Protein AF-A0A2D8S4A0-F1 (afdb_monomer_lite)

pLDDT: mean 79.79, std 14.66, range [38.44, 95.5]

Secondary structure (DSSP, 8-state):
----S-HHHHHHHHHHHHHHHHHHHHHHHHHHHHHHHHHHHHHHHHHHHHHHHHHHHHHHHHHHHHHHHHS-SHHHHHHHHHHHHHHHHHHHHS-PPP----TTSSTT-

Radius of gyration: 20.01 Å; chains: 1; bounding box: 45×38×53 Å

Structure (mmCIF, N/CA/C/O backbone):
data_AF-A0A2D8S4A0-F1
#
_entry.id   AF-A0A2D8S4A0-F1
#
loop_
_atom_site.group_PDB
_atom_site.id
_atom_site.type_symbol
_atom_site.label_atom_id
_atom_site.label_alt_id
_atom_site.label_comp_id
_atom_site.label_asym_id
_atom_site.label_entity_id
_atom_site.label_seq_id
_atom_site.pdbx_PDB_ins_code
_atom_site.Cartn_x
_atom_site.Cartn_y
_atom_site.Cartn_z
_atom_site.occupancy
_atom_site.B_iso_or_equiv
_atom_site.auth_seq_id
_atom_site.auth_comp_id
_atom_site.auth_asym_id
_atom_site.auth_atom_id
_atom_site.pdbx_PDB_model_num
ATOM 1 N N . LEU A 1 1 ? 12.380 1.421 -21.786 1.00 38.44 1 LEU A N 1
ATOM 2 C CA . LEU A 1 1 ? 12.559 2.881 -21.968 1.00 38.44 1 LEU A CA 1
ATOM 3 C C . LEU A 1 1 ? 12.047 3.561 -20.692 1.00 38.44 1 LEU A C 1
ATOM 5 O O . LEU A 1 1 ? 10.904 3.966 -20.631 1.00 38.44 1 LEU A O 1
ATOM 9 N N . ALA A 1 2 ? 12.711 3.411 -19.547 1.00 44.47 2 ALA A N 1
ATOM 10 C CA . ALA A 1 2 ? 13.845 4.242 -19.134 1.00 44.47 2 ALA A CA 1
ATOM 11 C C . ALA A 1 2 ? 13.566 5.759 -19.223 1.00 44.47 2 ALA A C 1
ATOM 13 O O . ALA A 1 2 ? 14.393 6.499 -19.727 1.00 44.47 2 ALA A O 1
ATOM 14 N N . THR A 1 3 ? 12.422 6.250 -18.735 1.00 53.53 3 THR A N 1
ATOM 15 C CA . THR A 1 3 ? 12.234 7.694 -18.474 1.00 53.53 3 THR A CA 1
ATOM 16 C C . THR A 1 3 ? 12.851 8.079 -17.123 1.00 53.53 3 THR A C 1
ATOM 18 O O . THR A 1 3 ? 12.183 8.650 -16.264 1.00 53.53 3 THR A O 1
ATOM 21 N N . ALA A 1 4 ? 14.104 7.681 -16.895 1.00 51.44 4 ALA A N 1
ATOM 22 C CA . ALA A 1 4 ? 14.831 7.880 -15.641 1.00 51.44 4 ALA A CA 1
ATOM 23 C C . ALA A 1 4 ? 16.162 8.614 -15.881 1.00 51.44 4 ALA A C 1
ATOM 25 O O . ALA A 1 4 ? 17.176 8.280 -15.280 1.00 51.44 4 ALA A O 1
ATOM 26 N N . ASP A 1 5 ? 16.163 9.631 -16.747 1.00 58.28 5 ASP A N 1
ATOM 27 C CA . ASP A 1 5 ? 17.361 10.434 -17.047 1.00 58.28 5 ASP A CA 1
ATOM 28 C C . ASP A 1 5 ? 17.676 11.505 -15.981 1.00 58.28 5 ASP A C 1
ATOM 30 O O . ASP A 1 5 ? 18.570 12.332 -16.153 1.00 58.28 5 ASP A O 1
ATOM 34 N N . SER A 1 6 ? 16.974 11.529 -14.841 1.00 66.19 6 SER A N 1
ATOM 35 C CA . SER A 1 6 ? 17.321 12.434 -13.737 1.00 66.19 6 SER A CA 1
ATOM 36 C C . SER A 1 6 ? 16.624 12.090 -12.431 1.00 66.19 6 SER A C 1
ATOM 38 O O . SER A 1 6 ? 15.410 11.885 -12.407 1.00 66.19 6 SER A O 1
ATOM 40 N N . LEU A 1 7 ? 17.378 12.157 -11.327 1.00 67.06 7 LEU A N 1
ATOM 41 C CA . LEU A 1 7 ? 16.888 12.073 -9.942 1.00 67.06 7 LEU A CA 1
ATOM 42 C C . LEU A 1 7 ? 15.663 12.977 -9.707 1.00 67.06 7 LEU A C 1
ATOM 44 O O . LEU A 1 7 ? 14.734 12.598 -8.998 1.00 67.06 7 LEU A O 1
ATOM 48 N N . SER A 1 8 ? 15.623 14.129 -10.381 1.00 73.12 8 SER A N 1
AT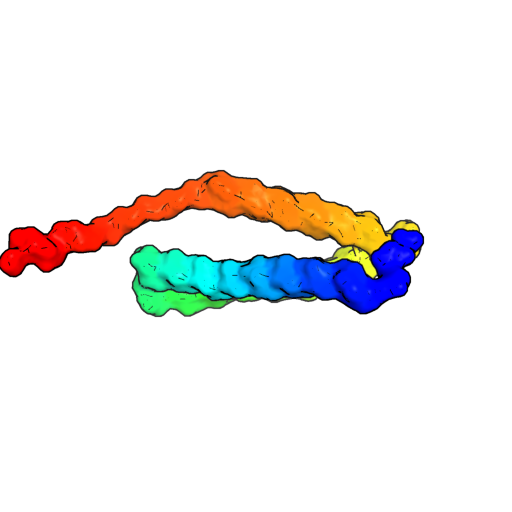OM 49 C CA . SER A 1 8 ? 14.522 15.095 -10.349 1.00 73.12 8 SER A CA 1
ATOM 50 C C . SER A 1 8 ? 13.173 14.533 -10.809 1.00 73.12 8 SER A C 1
ATOM 52 O O . SER A 1 8 ? 12.143 14.985 -10.323 1.00 73.12 8 SER A O 1
ATOM 54 N N . SER A 1 9 ? 13.153 13.542 -11.707 1.00 68.62 9 SER A N 1
ATOM 55 C CA . SER A 1 9 ? 11.912 12.906 -12.186 1.00 68.62 9 SER A CA 1
ATOM 56 C C . SER A 1 9 ? 11.311 11.922 -11.175 1.00 68.62 9 SER A C 1
ATOM 58 O O . SER A 1 9 ? 10.097 11.733 -11.140 1.00 68.62 9 SER A O 1
ATOM 60 N N . SER A 1 10 ? 12.141 11.356 -10.294 1.00 78.31 10 SER A N 1
ATOM 61 C CA . SER A 1 10 ? 11.711 10.425 -9.246 1.00 78.31 10 SER A CA 1
ATOM 62 C C . SER A 1 10 ? 11.169 11.142 -8.006 1.00 78.31 10 SER A C 1
ATOM 64 O O . SER A 1 10 ? 10.333 10.587 -7.291 1.00 78.31 10 SER A O 1
ATOM 66 N N . ILE A 1 11 ? 11.610 12.381 -7.751 1.00 85.69 11 ILE A N 1
ATOM 67 C CA . ILE A 1 11 ? 11.199 13.173 -6.579 1.00 85.69 11 ILE A CA 1
ATOM 68 C C . ILE A 1 11 ? 9.669 13.347 -6.502 1.00 85.69 11 ILE A C 1
ATOM 70 O O . ILE A 1 11 ? 9.114 13.048 -5.445 1.00 85.69 11 ILE A O 1
ATOM 74 N N . PRO A 1 12 ? 8.951 13.751 -7.570 1.00 85.81 12 PRO A N 1
ATOM 75 C CA . PRO A 1 12 ? 7.494 13.873 -7.529 1.00 85.81 12 PRO A CA 1
ATOM 76 C C . PRO A 1 12 ? 6.788 12.575 -7.129 1.00 85.81 12 PRO A C 1
ATOM 78 O O . PRO A 1 12 ? 5.872 12.602 -6.308 1.00 85.81 12 PRO A O 1
ATOM 81 N N . GLY A 1 13 ? 7.244 11.434 -7.658 1.00 83.25 13 GLY A N 1
ATOM 82 C CA . GLY A 1 13 ? 6.687 10.124 -7.321 1.00 83.25 13 GLY A CA 1
ATOM 83 C C . GLY A 1 13 ? 6.888 9.773 -5.847 1.00 83.25 13 GLY A C 1
ATOM 84 O O . GLY A 1 13 ? 5.952 9.331 -5.183 1.00 83.25 13 GLY A O 1
ATOM 85 N N . LEU A 1 14 ? 8.078 10.043 -5.305 1.00 86.25 14 LEU A N 1
ATOM 86 C CA . LEU A 1 14 ? 8.386 9.816 -3.890 1.00 86.25 14 LEU A CA 1
ATOM 87 C C . LEU A 1 14 ? 7.586 10.735 -2.961 1.00 86.25 14 LEU A C 1
ATOM 89 O O . LEU A 1 14 ? 7.116 10.288 -1.913 1.00 86.25 14 LEU A O 1
ATOM 93 N N . VAL A 1 15 ? 7.399 12.001 -3.338 1.00 89.38 15 VAL A N 1
ATOM 94 C CA . VAL A 1 15 ? 6.575 12.953 -2.579 1.00 89.38 15 VAL A CA 1
ATOM 95 C C . VAL A 1 15 ? 5.118 12.498 -2.567 1.00 89.38 15 VAL A C 1
ATOM 97 O O . VAL A 1 15 ? 4.524 12.383 -1.493 1.00 89.38 15 VAL A O 1
ATOM 100 N N . ALA A 1 16 ? 4.559 12.167 -3.733 1.00 87.06 16 ALA A N 1
ATOM 101 C CA . ALA A 1 16 ? 3.192 11.665 -3.846 1.00 87.06 16 ALA A CA 1
ATOM 102 C C . ALA A 1 16 ? 2.988 10.380 -3.026 1.00 87.06 16 ALA A C 1
ATOM 104 O O . ALA A 1 16 ? 2.001 10.256 -2.294 1.00 87.06 16 ALA A O 1
ATOM 105 N N . TYR A 1 17 ? 3.949 9.456 -3.081 1.00 83.75 17 TYR A N 1
ATOM 106 C CA . TYR A 1 17 ? 3.937 8.239 -2.274 1.00 83.75 17 TYR A CA 1
ATOM 107 C C . TYR A 1 17 ? 3.976 8.543 -0.770 1.00 83.75 17 TYR A C 1
ATOM 109 O O . TYR A 1 17 ? 3.180 7.995 -0.010 1.00 83.75 17 TYR A O 1
ATOM 117 N N . SER A 1 18 ? 4.843 9.461 -0.338 1.00 87.12 18 SER A N 1
ATOM 118 C CA . SER A 1 18 ? 5.004 9.815 1.079 1.00 87.12 18 SER A CA 1
ATOM 119 C C . SER A 1 18 ? 3.731 10.431 1.665 1.00 87.12 18 SER A C 1
ATOM 121 O O . SER A 1 18 ? 3.300 10.053 2.755 1.00 87.12 18 SER A O 1
ATOM 123 N N . ILE A 1 19 ? 3.086 11.333 0.919 1.00 89.00 19 ILE A N 1
ATOM 124 C CA . ILE A 1 19 ? 1.802 11.935 1.308 1.00 89.00 19 ILE A CA 1
ATOM 125 C C . ILE A 1 19 ? 0.719 10.855 1.408 1.00 89.00 19 ILE A C 1
ATOM 127 O O . ILE A 1 19 ? 0.000 10.778 2.408 1.00 89.00 19 ILE A O 1
ATOM 131 N N . SER A 1 20 ? 0.642 9.985 0.398 1.00 85.56 20 SER A N 1
ATOM 132 C CA . SER A 1 20 ? -0.318 8.876 0.367 1.00 85.56 20 SER A CA 1
ATOM 133 C C . SER A 1 20 ? -0.138 7.950 1.572 1.00 85.56 20 SER A C 1
ATOM 135 O O . SER A 1 20 ? -1.111 7.568 2.226 1.00 85.56 20 SER A O 1
ATOM 137 N N . GLN A 1 21 ? 1.110 7.645 1.930 1.00 85.56 21 GLN A N 1
ATOM 138 C CA . GLN A 1 21 ? 1.421 6.782 3.063 1.00 85.56 21 GLN A CA 1
ATOM 139 C C . GLN A 1 21 ? 1.018 7.407 4.407 1.00 85.56 21 GLN A C 1
ATOM 141 O O . GLN A 1 21 ? 0.541 6.689 5.289 1.00 85.56 21 GLN A O 1
ATOM 146 N N . GLY A 1 22 ? 1.140 8.730 4.558 1.00 85.00 22 GLY A N 1
ATOM 147 C CA . GLY A 1 22 ? 0.641 9.447 5.735 1.00 85.00 22 GLY A CA 1
ATOM 148 C C . GLY A 1 22 ? -0.866 9.251 5.937 1.00 85.00 22 GLY A C 1
ATOM 149 O O . GLY A 1 22 ? -1.308 8.897 7.033 1.00 85.00 22 GLY A O 1
ATOM 150 N N . GLY A 1 23 ? -1.653 9.376 4.863 1.00 82.81 23 GLY A N 1
ATOM 151 C CA . GLY A 1 23 ? -3.101 9.141 4.900 1.00 82.81 23 GLY A CA 1
ATOM 152 C C . GLY A 1 23 ? -3.468 7.702 5.277 1.00 82.81 23 GLY A C 1
ATOM 153 O O . GLY A 1 23 ? -4.307 7.483 6.154 1.00 82.81 23 GLY A O 1
ATOM 154 N N . ILE A 1 24 ? -2.792 6.716 4.677 1.00 82.88 24 ILE A N 1
ATOM 155 C CA . ILE A 1 24 ? -3.015 5.278 4.932 1.00 82.88 24 ILE A CA 1
ATOM 156 C C . ILE A 1 24 ? -2.744 4.900 6.399 1.00 82.88 24 ILE A C 1
ATOM 158 O O . ILE A 1 24 ? -3.375 3.972 6.924 1.00 82.88 24 ILE A O 1
ATOM 162 N N . SER A 1 25 ? -1.821 5.601 7.059 1.00 80.94 25 SER A N 1
ATOM 163 C CA . SER A 1 25 ? -1.446 5.341 8.451 1.00 80.94 25 SER A CA 1
ATOM 164 C C . SER A 1 25 ? -2.395 5.994 9.457 1.00 80.94 25 SER A C 1
ATOM 166 O O . SER A 1 25 ? -2.685 5.390 10.485 1.00 80.94 25 SER A O 1
ATOM 168 N N . VAL A 1 26 ? -2.904 7.199 9.178 1.00 83.44 26 VAL A N 1
ATOM 169 C CA . VAL A 1 26 ? -3.684 7.979 10.160 1.00 83.44 26 VAL A CA 1
ATOM 170 C C . VAL A 1 26 ? -5.188 7.725 10.047 1.00 83.44 26 VAL A C 1
ATOM 172 O O . VAL A 1 26 ? -5.846 7.471 11.058 1.00 83.44 26 VAL A O 1
ATOM 175 N N . ILE A 1 27 ? -5.741 7.742 8.830 1.00 80.81 27 ILE A N 1
ATOM 176 C CA . ILE A 1 27 ? -7.197 7.712 8.607 1.00 80.81 27 ILE A CA 1
ATOM 177 C C . ILE A 1 27 ? -7.843 6.441 9.186 1.00 80.81 27 ILE A C 1
ATOM 179 O O . ILE A 1 27 ? -8.792 6.562 9.964 1.00 80.81 27 ILE A O 1
ATOM 183 N N . PRO A 1 28 ? -7.334 5.219 8.915 1.00 77.06 28 PRO A N 1
ATOM 184 C CA . PRO A 1 28 ? -7.954 4.007 9.445 1.00 77.06 28 PRO A CA 1
ATOM 185 C C . PRO A 1 28 ? -7.850 3.916 10.968 1.00 77.06 28 PRO A C 1
ATOM 187 O O . PRO A 1 28 ? -8.731 3.356 11.613 1.00 77.06 28 PRO A O 1
ATOM 190 N N . GLN A 1 29 ? -6.776 4.454 11.553 1.00 75.88 29 GLN A N 1
ATOM 191 C CA . GLN A 1 29 ? -6.575 4.426 13.000 1.00 75.88 29 GLN A CA 1
ATOM 192 C C . GLN A 1 29 ? -7.559 5.366 13.709 1.00 75.88 29 GLN A C 1
ATOM 194 O O . GLN A 1 29 ? -8.145 4.959 14.709 1.00 75.88 29 GLN A O 1
ATOM 199 N N . SER A 1 30 ? -7.808 6.562 13.159 1.00 78.75 30 SER A N 1
ATOM 200 C CA . SER A 1 30 ? -8.830 7.480 13.687 1.00 78.75 30 SER A CA 1
ATOM 201 C C . SER A 1 30 ? -10.223 6.861 13.603 1.00 78.75 30 SER A C 1
ATOM 203 O O . SER A 1 30 ? -10.907 6.768 14.614 1.00 78.75 30 SER A O 1
ATOM 205 N N . ILE A 1 31 ? -10.596 6.328 12.432 1.00 76.25 31 ILE A N 1
ATOM 206 C CA . ILE A 1 31 ? -11.895 5.676 12.216 1.00 76.25 31 ILE A CA 1
ATOM 207 C C . ILE A 1 31 ? -12.101 4.558 13.248 1.00 76.25 31 ILE A C 1
ATOM 209 O O . ILE A 1 31 ? -13.064 4.580 14.008 1.00 76.25 31 ILE A O 1
ATOM 213 N N . ILE A 1 32 ? -11.185 3.593 13.350 1.00 72.62 32 ILE A N 1
ATOM 214 C CA . ILE A 1 32 ? -11.379 2.454 14.263 1.00 72.62 32 ILE A CA 1
ATOM 215 C C . ILE A 1 32 ? -11.474 2.917 15.729 1.00 72.62 32 ILE A C 1
ATOM 217 O O . ILE A 1 32 ? -12.281 2.370 16.487 1.00 72.62 32 ILE A O 1
ATOM 221 N N . ALA A 1 33 ? -10.682 3.919 16.125 1.00 71.19 33 ALA A N 1
ATOM 222 C CA . ALA A 1 33 ? -10.713 4.477 17.474 1.00 71.19 33 ALA A CA 1
ATOM 223 C C . ALA A 1 33 ? -12.045 5.179 17.789 1.00 71.19 33 ALA A C 1
ATOM 225 O O . ALA A 1 33 ? -12.595 4.950 18.871 1.00 71.19 33 ALA A O 1
ATOM 226 N N . ASP A 1 34 ? -12.576 5.959 16.844 1.00 71.31 34 ASP A N 1
ATOM 227 C CA . ASP A 1 34 ? -13.840 6.688 16.982 1.00 71.31 34 ASP A CA 1
ATOM 228 C C . ASP A 1 34 ? -15.057 5.741 16.994 1.00 71.31 34 ASP A C 1
ATOM 230 O O . ASP A 1 34 ? -16.006 5.963 17.747 1.00 71.31 34 ASP A O 1
ATOM 234 N N . TYR A 1 35 ? -15.026 4.649 16.214 1.00 69.50 35 TYR A N 1
ATOM 235 C CA . TYR A 1 35 ? -16.168 3.729 16.071 1.00 69.50 35 TYR A CA 1
ATOM 236 C C . TYR A 1 35 ? -16.258 2.646 17.140 1.00 69.50 35 TYR A C 1
ATOM 238 O O . TYR A 1 35 ? -17.352 2.336 17.614 1.00 69.50 35 TYR A O 1
ATOM 246 N N . PHE A 1 36 ? -15.133 2.031 17.499 1.00 68.31 36 PHE A N 1
ATOM 247 C CA . PHE A 1 36 ? -15.142 0.831 18.339 1.00 68.31 36 PHE A CA 1
ATOM 248 C C . PHE A 1 36 ? -14.494 1.042 19.709 1.00 68.31 36 PHE A C 1
ATOM 250 O O . PHE A 1 36 ? -14.494 0.135 20.550 1.00 68.31 36 PHE A O 1
ATOM 257 N N . GLY A 1 37 ? -13.933 2.230 19.949 1.00 67.00 37 GLY A N 1
ATOM 258 C CA . GLY A 1 37 ? -13.111 2.501 21.117 1.00 67.00 37 GLY A CA 1
ATOM 259 C C . GLY A 1 37 ? -11.849 1.626 21.164 1.00 67.00 37 GLY A C 1
ATOM 260 O O . GLY A 1 37 ? -11.604 0.742 20.341 1.00 67.00 37 GLY A O 1
ATOM 261 N N . ARG A 1 38 ? -11.015 1.843 22.185 1.00 66.06 38 ARG A N 1
ATOM 262 C CA . ARG A 1 38 ? -9.700 1.180 22.311 1.00 66.06 38 ARG A CA 1
ATOM 263 C C . ARG A 1 38 ? -9.755 -0.357 22.419 1.00 66.06 38 ARG A C 1
ATOM 265 O O . ARG A 1 38 ? -8.748 -0.999 22.146 1.00 66.06 38 ARG A O 1
ATOM 272 N N . LYS A 1 39 ? -10.896 -0.960 22.793 1.00 65.06 39 LYS A N 1
ATOM 273 C CA . LYS A 1 39 ? -11.007 -2.414 23.047 1.00 65.06 39 LYS A CA 1
ATOM 274 C C . LYS A 1 39 ? -11.005 -3.281 21.782 1.00 65.06 39 LYS A C 1
ATOM 276 O O . LYS A 1 39 ? -10.362 -4.322 21.802 1.00 65.06 39 LYS A O 1
ATOM 281 N N . ALA A 1 40 ? -11.676 -2.883 20.698 1.00 70.50 40 ALA A N 1
ATOM 282 C CA . ALA A 1 40 ? -11.684 -3.679 19.458 1.00 70.50 40 ALA A CA 1
ATOM 283 C C . ALA A 1 40 ? -10.574 -3.276 18.471 1.00 70.50 40 ALA A C 1
ATOM 285 O O . ALA A 1 40 ? -10.312 -3.979 17.495 1.00 70.50 40 ALA A O 1
ATOM 286 N N . PHE A 1 41 ? -9.899 -2.153 18.734 1.00 75.38 41 PHE A N 1
ATOM 287 C CA . PHE A 1 41 ? -8.871 -1.593 17.864 1.00 75.38 41 PHE A CA 1
ATOM 288 C C . PHE A 1 41 ? -7.721 -2.563 17.580 1.00 75.38 41 PHE A C 1
ATOM 290 O O . PHE A 1 41 ? -7.318 -2.715 16.426 1.00 75.38 41 PHE A O 1
ATOM 297 N N . ALA A 1 42 ? -7.215 -3.237 18.618 1.00 79.50 42 ALA A N 1
ATOM 298 C CA . ALA A 1 42 ? -6.113 -4.187 18.489 1.00 79.50 42 ALA A CA 1
ATOM 299 C C . ALA A 1 42 ? -6.505 -5.404 17.636 1.00 79.50 42 ALA A C 1
ATOM 301 O O . ALA A 1 42 ? -5.725 -5.840 16.794 1.00 79.50 42 ALA A O 1
ATOM 302 N N . THR A 1 43 ? -7.730 -5.911 17.796 1.00 84.19 43 THR A N 1
ATOM 303 C CA . THR A 1 43 ? -8.241 -7.052 17.025 1.00 84.19 43 THR A CA 1
ATOM 304 C C . THR A 1 43 ? -8.430 -6.699 15.551 1.00 84.19 43 THR A C 1
ATOM 306 O O . THR A 1 43 ? -7.952 -7.429 14.685 1.00 84.19 43 THR A O 1
ATOM 309 N N . ILE A 1 44 ? -9.068 -5.561 15.251 1.00 81.69 44 ILE A N 1
ATOM 310 C CA . ILE A 1 44 ? -9.308 -5.116 13.867 1.00 81.69 44 ILE A CA 1
ATOM 311 C C . ILE A 1 44 ? -7.982 -4.789 13.172 1.00 81.69 44 ILE A C 1
ATOM 313 O O . ILE A 1 44 ? -7.743 -5.229 12.046 1.00 81.69 44 ILE A O 1
ATOM 317 N N . SER A 1 45 ? -7.099 -4.053 13.851 1.00 83.00 45 SER A N 1
ATOM 318 C CA . SER A 1 45 ? -5.784 -3.706 13.304 1.00 83.00 45 SER A CA 1
ATOM 319 C C . SER A 1 45 ? -4.921 -4.951 13.102 1.00 83.00 45 SER A C 1
ATOM 321 O O . SER A 1 45 ? -4.292 -5.076 12.058 1.00 83.00 45 SER A O 1
ATOM 323 N N . GLY A 1 46 ? -4.941 -5.903 14.042 1.00 87.56 46 GLY A N 1
ATOM 324 C CA . GLY A 1 46 ? -4.231 -7.176 13.916 1.00 87.56 46 GLY A CA 1
ATOM 325 C C . GLY A 1 46 ? -4.702 -7.990 12.711 1.00 87.56 46 GLY A C 1
ATOM 326 O O . GLY A 1 46 ? -3.881 -8.403 11.897 1.00 87.56 46 GLY A O 1
ATOM 327 N N . PHE A 1 47 ? -6.018 -8.139 12.539 1.00 89.88 47 PHE A N 1
ATOM 328 C CA . PHE A 1 47 ? -6.590 -8.846 11.390 1.00 89.88 47 PHE A CA 1
ATOM 329 C C . PHE A 1 47 ? -6.239 -8.173 10.054 1.00 89.88 47 PHE A C 1
ATOM 331 O O . PHE A 1 47 ? -5.821 -8.844 9.108 1.00 89.88 47 PHE A O 1
ATOM 338 N N . ARG A 1 48 ? -6.329 -6.836 9.984 1.00 87.00 48 ARG A N 1
ATOM 339 C CA . ARG A 1 48 ? -5.893 -6.061 8.809 1.00 87.00 48 ARG A CA 1
ATOM 340 C C . ARG A 1 48 ? -4.420 -6.322 8.489 1.00 87.00 48 ARG A C 1
ATOM 342 O O . ARG A 1 48 ? -4.084 -6.562 7.329 1.00 87.00 48 ARG A O 1
ATOM 349 N N . SER A 1 49 ? -3.554 -6.285 9.498 1.00 88.31 49 SER A N 1
ATOM 350 C CA . SER A 1 49 ? -2.120 -6.531 9.329 1.00 88.31 49 SER A CA 1
ATOM 351 C C . SER A 1 49 ? -1.837 -7.944 8.821 1.00 88.31 49 SER A C 1
ATOM 353 O O . SER A 1 49 ? -0.973 -8.111 7.963 1.00 88.31 49 SER A O 1
ATOM 355 N N . SER A 1 50 ? -2.590 -8.956 9.264 1.00 93.69 50 SER A N 1
ATOM 356 C CA . SER A 1 50 ? -2.460 -10.323 8.740 1.00 93.69 50 SER A CA 1
ATOM 357 C C . SER A 1 50 ? -2.746 -10.394 7.238 1.00 93.69 50 SER A C 1
ATOM 359 O O . SER A 1 50 ? -1.967 -10.989 6.495 1.00 93.69 50 SER A O 1
ATOM 361 N N . ILE A 1 51 ? -3.814 -9.740 6.768 1.00 92.44 51 ILE A N 1
ATOM 362 C CA . ILE A 1 51 ? -4.131 -9.670 5.332 1.00 92.44 51 ILE A CA 1
ATOM 363 C C . ILE A 1 51 ? -3.027 -8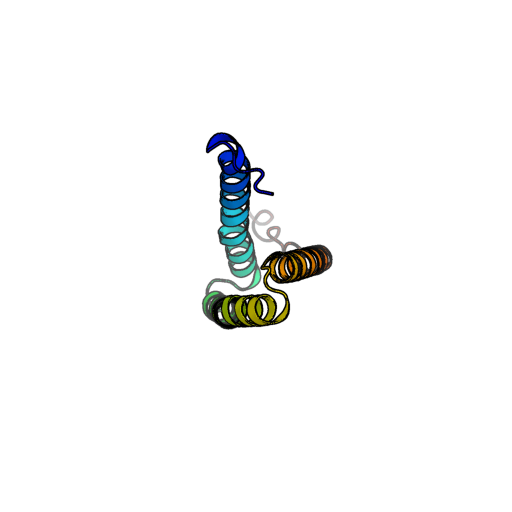.922 4.572 1.00 92.44 51 ILE A C 1
ATOM 365 O O . ILE A 1 51 ? -2.604 -9.356 3.502 1.00 92.44 51 ILE A O 1
ATOM 369 N N . GLN A 1 52 ? -2.518 -7.821 5.132 1.00 91.38 52 GLN A N 1
ATOM 370 C CA . GLN A 1 52 ? -1.433 -7.057 4.517 1.00 91.38 52 GLN A CA 1
ATOM 371 C C . GLN A 1 52 ? -0.154 -7.890 4.360 1.00 91.38 52 GLN A C 1
ATOM 373 O O . GLN A 1 52 ? 0.480 -7.833 3.306 1.00 91.38 52 GLN A O 1
ATOM 378 N N . MET A 1 53 ? 0.210 -8.689 5.367 1.00 95.00 53 MET A N 1
ATOM 379 C CA . MET A 1 53 ? 1.382 -9.565 5.287 1.00 95.00 53 MET A CA 1
ATOM 380 C C . MET A 1 53 ? 1.277 -10.568 4.140 1.00 95.00 53 MET A C 1
ATOM 382 O O . MET A 1 53 ? 2.272 -10.800 3.456 1.00 95.00 53 MET A O 1
ATOM 386 N N . LEU A 1 54 ? 0.084 -11.109 3.874 1.00 95.00 54 LEU A N 1
ATOM 387 C CA . LEU A 1 54 ? -0.117 -11.976 2.711 1.00 95.00 54 LEU A CA 1
ATOM 388 C C . LEU A 1 54 ? 0.226 -11.241 1.414 1.00 95.00 54 LEU A C 1
ATOM 390 O O . LEU A 1 54 ? 0.943 -11.789 0.587 1.00 95.00 54 LEU A O 1
ATOM 394 N N . GLY A 1 55 ? -0.203 -9.987 1.258 1.00 91.00 55 GLY A N 1
ATOM 395 C CA . GLY A 1 55 ? 0.153 -9.170 0.095 1.00 91.00 55 GLY A CA 1
ATOM 396 C C . GLY A 1 55 ? 1.663 -8.939 -0.044 1.00 91.00 55 GLY A C 1
ATOM 397 O O . GLY A 1 55 ? 2.197 -9.056 -1.144 1.00 91.00 55 GLY A O 1
ATOM 398 N N . ILE A 1 56 ? 2.361 -8.676 1.067 1.00 93.38 56 ILE A N 1
ATOM 399 C CA . ILE A 1 56 ? 3.822 -8.473 1.087 1.00 93.38 56 ILE A CA 1
ATOM 400 C C . ILE A 1 56 ? 4.570 -9.742 0.659 1.00 93.38 56 ILE A C 1
ATOM 402 O O . ILE A 1 56 ? 5.570 -9.651 -0.046 1.00 93.38 56 ILE A O 1
ATOM 406 N N . ILE A 1 57 ? 4.087 -10.919 1.063 1.00 95.44 57 ILE A N 1
ATOM 407 C CA . ILE A 1 57 ? 4.704 -12.206 0.713 1.00 95.44 57 ILE A CA 1
ATOM 408 C C . ILE A 1 57 ? 4.364 -12.599 -0.729 1.00 95.44 57 ILE A C 1
ATOM 410 O O . ILE A 1 57 ? 5.238 -13.002 -1.494 1.00 95.44 57 ILE A O 1
ATOM 414 N N . VAL A 1 58 ? 3.092 -12.483 -1.112 1.00 94.81 58 VAL A N 1
ATOM 415 C CA . VAL A 1 58 ? 2.590 -12.934 -2.415 1.00 94.81 58 VAL A CA 1
ATOM 416 C C . VAL A 1 58 ? 3.044 -12.007 -3.542 1.00 94.81 58 VAL A C 1
ATOM 418 O O . VAL A 1 58 ? 3.327 -12.488 -4.636 1.00 94.81 58 VAL A O 1
ATOM 421 N N . GLY A 1 59 ? 3.163 -10.700 -3.292 1.00 92.88 59 GLY A N 1
ATOM 422 C CA . GLY A 1 59 ? 3.523 -9.700 -4.301 1.00 92.88 59 GLY A CA 1
ATOM 423 C C . GLY A 1 59 ? 4.810 -10.036 -5.069 1.00 92.88 59 GLY A C 1
ATOM 424 O O . GLY A 1 59 ? 4.735 -10.215 -6.286 1.00 92.88 59 GLY A O 1
ATOM 425 N N . PRO A 1 60 ? 5.964 -10.198 -4.393 1.00 94.12 60 PRO A N 1
ATOM 426 C CA . PRO A 1 60 ? 7.231 -10.545 -5.035 1.00 94.12 60 PRO A CA 1
ATOM 427 C C . PRO A 1 60 ? 7.188 -11.882 -5.780 1.00 94.12 60 PRO A C 1
ATOM 429 O O . PRO A 1 60 ? 7.749 -12.000 -6.869 1.00 94.12 60 PRO A O 1
ATOM 432 N N . VAL A 1 61 ? 6.492 -12.880 -5.223 1.00 95.50 61 VAL A N 1
ATOM 433 C CA . VAL A 1 61 ? 6.351 -14.211 -5.834 1.00 95.50 61 VAL A CA 1
ATOM 434 C C . VAL A 1 61 ? 5.569 -14.121 -7.144 1.00 95.50 61 VAL A C 1
ATOM 436 O O . VAL A 1 61 ? 6.011 -14.645 -8.165 1.00 95.50 61 VAL A O 1
ATOM 439 N N . VAL A 1 62 ? 4.438 -13.411 -7.143 1.00 94.00 62 VAL A N 1
ATOM 440 C CA . VAL A 1 62 ? 3.630 -13.188 -8.349 1.00 94.00 62 VAL A CA 1
ATOM 441 C C . VAL A 1 62 ? 4.412 -12.369 -9.371 1.00 94.00 62 VAL A C 1
ATOM 443 O O . VAL A 1 62 ? 4.439 -12.738 -10.542 1.00 94.00 62 VAL A O 1
ATOM 446 N N . SER A 1 63 ? 5.091 -11.297 -8.950 1.00 92.94 63 SER A N 1
ATOM 447 C CA . SER A 1 63 ? 5.887 -10.484 -9.874 1.00 92.94 63 SER A CA 1
ATOM 448 C C . SER A 1 63 ? 7.050 -11.258 -10.487 1.00 92.94 63 SER A C 1
ATOM 450 O O . SER A 1 63 ? 7.316 -11.096 -11.675 1.00 92.94 63 SER A O 1
ATOM 452 N N . GLY A 1 64 ? 7.703 -12.121 -9.703 1.00 94.00 64 GLY A N 1
ATOM 453 C CA . GLY A 1 64 ? 8.784 -12.981 -10.177 1.00 94.00 64 GLY A CA 1
ATOM 454 C C . GLY A 1 64 ? 8.277 -13.989 -11.201 1.00 94.00 64 GLY A C 1
ATOM 455 O O . GLY A 1 64 ? 8.815 -14.069 -12.296 1.00 94.00 64 GLY A O 1
ATOM 456 N N . LEU A 1 65 ? 7.155 -14.656 -10.917 1.00 94.75 65 LEU A N 1
ATOM 457 C CA . LEU A 1 65 ? 6.550 -15.601 -11.856 1.00 94.75 65 LEU A CA 1
ATOM 458 C C . LEU A 1 65 ? 6.108 -14.932 -13.169 1.00 94.75 65 LEU A C 1
ATOM 460 O O . LEU A 1 65 ? 6.248 -15.512 -14.247 1.00 94.75 65 LEU A O 1
ATOM 464 N N . VAL A 1 66 ? 5.561 -13.715 -13.096 1.00 94.88 66 VAL A N 1
ATOM 465 C CA . VAL A 1 66 ? 5.190 -12.937 -14.289 1.00 94.88 66 VAL A CA 1
ATOM 466 C C . VAL A 1 66 ? 6.434 -12.560 -15.091 1.00 94.88 66 VAL A C 1
ATOM 468 O O . VAL A 1 66 ? 6.421 -12.680 -16.319 1.00 94.88 66 VAL A O 1
ATOM 471 N N . TYR A 1 67 ? 7.515 -12.165 -14.418 1.00 93.94 67 TYR A N 1
ATOM 472 C CA . TYR A 1 67 ? 8.792 -11.884 -15.064 1.00 93.94 67 TYR A CA 1
ATOM 473 C C . TYR A 1 67 ? 9.373 -13.132 -15.738 1.00 93.94 67 TYR A C 1
ATOM 475 O O . TYR A 1 67 ? 9.736 -13.066 -16.908 1.00 93.94 67 TYR A O 1
ATOM 483 N N . ASP A 1 68 ? 9.364 -14.286 -15.072 1.00 94.69 68 ASP A N 1
ATOM 484 C CA . ASP A 1 68 ? 9.877 -15.545 -15.628 1.00 94.69 68 ASP A CA 1
ATOM 485 C C . ASP A 1 68 ? 9.145 -15.961 -16.916 1.00 94.69 68 ASP A C 1
ATOM 487 O O . ASP A 1 68 ? 9.718 -16.611 -17.789 1.00 94.69 68 ASP A O 1
ATOM 491 N N . ARG A 1 69 ? 7.866 -15.585 -17.056 1.00 91.94 69 ARG A N 1
ATOM 492 C CA . ARG A 1 69 ? 7.034 -15.917 -18.225 1.00 91.94 69 ARG A CA 1
ATOM 493 C C . ARG A 1 69 ? 7.086 -14.882 -19.342 1.00 91.94 69 ARG A C 1
ATOM 495 O O . ARG A 1 69 ? 6.947 -15.253 -20.503 1.00 91.94 69 ARG A O 1
ATOM 502 N N . THR A 1 70 ? 7.216 -13.602 -19.005 1.00 90.88 70 THR A N 1
ATOM 503 C CA . THR A 1 70 ? 7.106 -12.491 -19.972 1.00 90.88 70 THR A CA 1
ATOM 504 C C . THR A 1 70 ? 8.437 -11.797 -20.255 1.00 90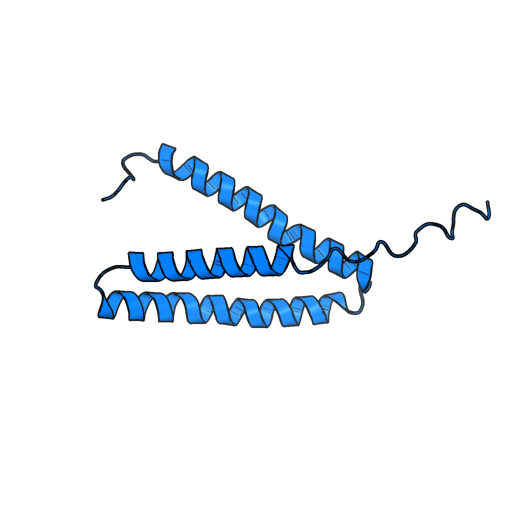.88 70 THR A C 1
ATOM 506 O O . THR A 1 70 ? 8.527 -11.014 -21.197 1.00 90.88 70 THR A O 1
ATOM 509 N N . GLY A 1 71 ? 9.463 -12.052 -19.440 1.00 90.56 71 GLY A N 1
ATOM 510 C CA . GLY A 1 71 ? 10.742 -11.345 -19.454 1.00 90.56 71 GLY A CA 1
ATOM 511 C C . GLY A 1 71 ? 10.658 -9.881 -19.005 1.00 90.56 71 GLY A C 1
ATOM 512 O O . GLY A 1 71 ? 11.637 -9.153 -19.148 1.00 90.56 71 GLY A O 1
ATOM 513 N N . SER A 1 72 ? 9.505 -9.417 -18.503 1.00 87.94 72 SER A N 1
ATOM 514 C CA . SER A 1 72 ? 9.274 -8.016 -18.135 1.00 87.94 72 SER A CA 1
ATOM 515 C C . SER A 1 72 ? 8.413 -7.885 -16.877 1.00 87.94 72 SER A C 1
ATOM 517 O O . SER A 1 72 ? 7.436 -8.603 -16.685 1.00 87.94 72 SER A O 1
ATOM 519 N N . TYR A 1 73 ? 8.741 -6.913 -16.022 1.00 88.56 73 TYR A N 1
ATOM 520 C CA . TYR A 1 73 ? 7.929 -6.566 -14.847 1.00 88.56 73 TYR A CA 1
ATOM 521 C C . TYR A 1 73 ? 6.721 -5.691 -15.185 1.00 88.56 73 TYR A C 1
ATOM 523 O O . TYR A 1 73 ? 5.851 -5.494 -14.339 1.00 88.56 73 TYR A O 1
ATOM 531 N N . GLU A 1 74 ? 6.650 -5.163 -16.406 1.00 90.00 74 GLU A N 1
ATOM 532 C CA . GLU A 1 74 ? 5.602 -4.230 -16.823 1.00 90.00 74 GLU A CA 1
ATOM 533 C C . GLU A 1 74 ? 4.203 -4.825 -16.629 1.00 90.00 74 GLU A C 1
ATOM 535 O O . GLU A 1 74 ? 3.329 -4.188 -16.046 1.00 90.00 74 GLU A O 1
ATOM 540 N N . TRP A 1 75 ? 4.026 -6.096 -16.994 1.00 89.31 75 TRP A N 1
ATOM 541 C CA . TRP A 1 75 ? 2.767 -6.816 -16.806 1.00 89.31 75 TRP A CA 1
ATOM 542 C C . TRP A 1 75 ? 2.414 -7.042 -15.333 1.00 89.31 75 TRP A C 1
ATOM 544 O O . TRP A 1 75 ? 1.240 -6.977 -14.966 1.00 89.31 75 TRP A O 1
ATOM 554 N N . ALA A 1 76 ? 3.413 -7.258 -14.472 1.00 91.69 76 ALA A N 1
ATOM 555 C CA . ALA A 1 76 ? 3.194 -7.404 -13.036 1.00 91.69 76 ALA A CA 1
ATOM 556 C C . ALA A 1 76 ? 2.753 -6.072 -12.413 1.00 91.69 76 ALA A C 1
ATOM 558 O O . ALA A 1 76 ? 1.765 -6.021 -11.678 1.00 91.69 76 ALA A O 1
ATOM 559 N N . PHE A 1 77 ? 3.441 -4.980 -12.755 1.00 89.75 77 PHE A N 1
ATOM 560 C CA . PHE A 1 77 ? 3.096 -3.646 -12.270 1.00 89.75 77 PHE A CA 1
ATOM 561 C C . PHE A 1 77 ? 1.740 -3.170 -12.782 1.00 89.75 77 PHE A C 1
ATOM 563 O O . PHE A 1 77 ? 0.978 -2.600 -12.003 1.00 89.75 77 PHE A O 1
ATOM 570 N N . LEU A 1 78 ? 1.395 -3.453 -14.041 1.00 93.19 78 LEU A N 1
ATOM 571 C CA . LEU A 1 78 ? 0.071 -3.150 -14.579 1.00 93.19 78 LEU A CA 1
ATOM 572 C C . LEU A 1 78 ? -1.025 -3.894 -13.800 1.00 93.19 78 LEU A C 1
ATOM 574 O O . LEU A 1 78 ? -2.031 -3.293 -13.426 1.00 93.19 78 LEU A O 1
ATOM 578 N N . GLY A 1 79 ? -0.803 -5.174 -13.482 1.00 92.62 79 GLY A N 1
ATOM 579 C CA . GLY A 1 79 ? -1.709 -5.954 -12.636 1.00 92.62 79 GLY A CA 1
ATOM 580 C C . GLY A 1 79 ? -1.904 -5.336 -11.247 1.00 92.62 79 GLY A C 1
ATOM 581 O O . GLY A 1 79 ? -3.040 -5.168 -10.798 1.00 92.62 79 GLY A O 1
ATOM 582 N N . PHE A 1 80 ? -0.818 -4.925 -10.585 1.00 92.25 80 PHE A N 1
ATOM 583 C CA . PHE A 1 80 ? -0.897 -4.238 -9.289 1.00 92.25 80 PHE A CA 1
ATOM 584 C C . PHE A 1 80 ? -1.565 -2.861 -9.379 1.00 92.25 80 PHE A C 1
ATOM 586 O O . PHE A 1 80 ? -2.303 -2.483 -8.465 1.00 92.25 80 PHE A O 1
ATOM 593 N N . ALA A 1 81 ? -1.359 -2.122 -10.470 1.00 92.69 81 ALA A N 1
ATOM 594 C CA . ALA A 1 81 ? -2.014 -0.840 -10.705 1.00 92.69 81 ALA A CA 1
ATOM 595 C C . ALA A 1 81 ? -3.535 -1.011 -10.833 1.00 92.69 81 ALA A C 1
ATOM 597 O O . ALA A 1 81 ? -4.290 -0.317 -10.151 1.00 92.69 81 ALA A O 1
ATOM 598 N N . VAL A 1 82 ? -3.993 -1.992 -11.619 1.00 95.00 82 VAL A N 1
ATOM 599 C CA . VAL A 1 82 ? -5.423 -2.321 -11.746 1.00 95.00 82 VAL A CA 1
ATOM 600 C C . VAL A 1 82 ? -6.006 -2.747 -10.398 1.00 95.00 82 VAL A C 1
ATOM 602 O O . VAL A 1 82 ? -7.044 -2.228 -9.991 1.00 95.00 82 VAL A O 1
ATOM 605 N N . ALA A 1 83 ? -5.322 -3.628 -9.662 1.00 93.06 83 ALA A N 1
ATOM 606 C CA . ALA A 1 83 ? -5.762 -4.045 -8.330 1.00 93.06 83 ALA A CA 1
ATOM 607 C C . ALA A 1 83 ? -5.870 -2.858 -7.352 1.00 93.06 83 ALA A C 1
ATOM 609 O O . ALA A 1 83 ? -6.810 -2.789 -6.557 1.00 93.06 83 ALA A O 1
ATOM 610 N N . SER A 1 84 ? -4.950 -1.894 -7.441 1.00 90.19 84 SER A N 1
ATOM 611 C CA . SER A 1 84 ? -4.971 -0.673 -6.625 1.00 90.19 84 SER A CA 1
ATOM 612 C C . SER A 1 84 ? -6.159 0.227 -6.967 1.00 90.19 84 SER A C 1
ATOM 614 O O . SER A 1 84 ? -6.815 0.735 -6.059 1.00 90.19 84 SER A O 1
ATOM 616 N N . ILE A 1 85 ? -6.491 0.376 -8.253 1.00 94.25 85 ILE A N 1
ATOM 617 C CA . ILE A 1 85 ? -7.673 1.130 -8.699 1.00 94.25 85 ILE A CA 1
ATOM 618 C C . ILE A 1 85 ? -8.955 0.455 -8.203 1.00 94.25 85 ILE A C 1
ATOM 620 O O . ILE A 1 85 ? -9.832 1.126 -7.664 1.00 94.25 85 ILE A O 1
ATOM 624 N N . VAL A 1 86 ? -9.056 -0.871 -8.320 1.00 94.94 86 VAL A N 1
ATOM 625 C CA . VAL A 1 86 ? -10.208 -1.626 -7.799 1.00 94.94 86 VAL A CA 1
ATOM 626 C C . VAL A 1 86 ? -10.342 -1.429 -6.289 1.00 94.94 86 VAL A C 1
ATOM 628 O O . VAL A 1 86 ? -11.429 -1.123 -5.810 1.00 94.94 86 VAL A O 1
ATOM 631 N N . SER A 1 87 ? -9.241 -1.532 -5.542 1.00 89.56 87 SER A N 1
ATOM 632 C CA . SER A 1 87 ? -9.221 -1.262 -4.101 1.00 89.56 87 SER A CA 1
ATOM 633 C C . SER A 1 87 ? -9.701 0.156 -3.778 1.00 89.56 87 SER A C 1
ATOM 635 O O . SER A 1 87 ? -10.567 0.334 -2.924 1.00 89.56 87 SER A O 1
ATOM 637 N N . MET A 1 88 ? -9.213 1.164 -4.508 1.00 89.31 88 MET A N 1
ATOM 638 C CA . MET A 1 88 ? -9.655 2.551 -4.358 1.00 89.31 88 MET A CA 1
ATOM 639 C C . MET A 1 88 ? -11.164 2.694 -4.591 1.00 89.31 88 MET A C 1
ATOM 641 O O . MET A 1 88 ? -11.842 3.324 -3.784 1.00 89.31 88 MET A O 1
ATOM 645 N N . LEU A 1 89 ? -11.705 2.086 -5.649 1.00 92.94 8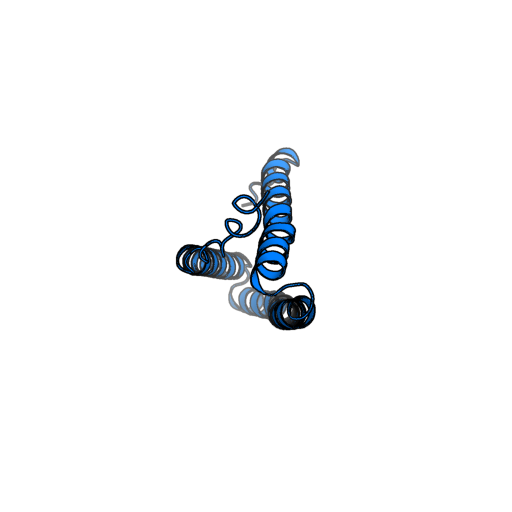9 LEU A N 1
ATOM 646 C CA . LEU A 1 89 ? -13.143 2.113 -5.929 1.00 92.94 89 LEU A CA 1
ATOM 647 C C . LEU A 1 89 ? -13.949 1.441 -4.815 1.00 92.94 89 LEU A C 1
ATOM 649 O O . LEU A 1 89 ? -14.941 2.005 -4.361 1.00 92.94 89 LEU A O 1
ATOM 653 N N . LEU A 1 90 ? -13.502 0.284 -4.324 1.00 90.19 90 LEU A N 1
ATOM 654 C CA . LEU A 1 90 ? -14.148 -0.407 -3.207 1.00 90.19 90 LEU A CA 1
ATOM 655 C C . LEU A 1 90 ? -14.150 0.446 -1.935 1.00 90.19 90 LEU A C 1
ATOM 657 O O . LEU A 1 90 ? -15.161 0.492 -1.241 1.00 90.19 90 LEU A O 1
ATOM 661 N N . VAL A 1 91 ? -13.055 1.153 -1.647 1.00 84.62 91 VAL A N 1
ATOM 662 C CA . VAL A 1 91 ? -12.971 2.078 -0.507 1.00 84.62 91 VAL A CA 1
ATOM 663 C C . VAL A 1 91 ? -13.908 3.273 -0.687 1.00 84.62 91 VAL A C 1
ATOM 665 O O . VAL A 1 91 ? -14.569 3.658 0.269 1.00 84.62 91 VAL A O 1
ATOM 668 N N . LEU A 1 92 ? -14.013 3.839 -1.893 1.00 85.44 92 LEU A N 1
ATOM 669 C CA . LEU A 1 92 ? -14.950 4.934 -2.175 1.00 85.44 92 LEU A CA 1
ATOM 670 C C . LEU A 1 92 ? -16.417 4.491 -2.065 1.00 85.44 92 LEU A C 1
ATOM 672 O O . LEU A 1 92 ? -17.263 5.272 -1.633 1.00 85.44 92 LEU A O 1
ATOM 676 N N . MET A 1 93 ? -16.723 3.248 -2.444 1.00 88.38 93 MET A N 1
ATOM 677 C CA . MET A 1 93 ? -18.061 2.660 -2.310 1.00 88.38 93 MET A CA 1
ATOM 678 C C . MET A 1 93 ? -18.376 2.213 -0.878 1.00 88.38 93 MET A C 1
ATOM 680 O O . MET A 1 93 ? -19.550 2.116 -0.515 1.00 88.38 93 MET A O 1
ATOM 684 N N . ALA A 1 94 ? -17.357 1.938 -0.061 1.00 80.69 94 ALA A N 1
ATOM 685 C CA . ALA A 1 94 ? -17.504 1.657 1.359 1.00 80.69 94 ALA A CA 1
ATOM 686 C C . ALA A 1 94 ? -17.905 2.951 2.091 1.00 80.69 94 ALA A C 1
ATOM 688 O O . ALA A 1 94 ? -17.074 3.708 2.584 1.00 80.69 94 ALA A O 1
ATOM 689 N N . LEU A 1 95 ? -19.216 3.200 2.077 1.00 61.62 95 LEU A N 1
ATOM 690 C CA . LEU A 1 95 ? -19.945 4.359 2.585 1.00 61.62 95 LEU A CA 1
ATOM 691 C C . LEU A 1 95 ? -19.341 4.969 3.873 1.00 61.62 95 LEU A C 1
ATOM 693 O O . LEU A 1 95 ? -19.000 4.213 4.789 1.00 61.62 95 LEU A O 1
ATOM 697 N N . PRO A 1 96 ? -19.279 6.314 4.003 1.00 57.72 96 PRO A N 1
ATOM 698 C CA . PRO A 1 96 ? -18.824 6.969 5.222 1.00 57.72 96 PRO A CA 1
ATOM 699 C C . PRO A 1 96 ? -19.708 6.535 6.396 1.00 57.72 96 PRO A C 1
ATOM 701 O O . PRO A 1 96 ? -20.929 6.712 6.338 1.00 57.72 96 PRO A O 1
ATOM 704 N N . PRO A 1 97 ? -19.134 5.963 7.462 1.00 56.94 97 PRO A N 1
ATOM 705 C CA . PRO A 1 97 ? -19.916 5.622 8.632 1.00 56.94 97 PRO A CA 1
ATOM 706 C C . PRO A 1 97 ? -20.464 6.905 9.284 1.00 56.94 97 PRO A C 1
ATOM 708 O O . PRO A 1 97 ? -19.786 7.930 9.370 1.00 56.94 97 PRO A O 1
ATOM 711 N N . SER A 1 98 ? -21.744 6.870 9.661 1.00 55.19 98 SER A N 1
ATOM 712 C CA . SER A 1 98 ? -22.458 8.007 10.247 1.00 55.19 98 SER A CA 1
ATOM 713 C C . SER A 1 98 ? -21.758 8.476 11.528 1.00 55.19 98 SER A C 1
ATOM 715 O O . SER A 1 98 ? -21.485 7.624 12.384 1.00 55.19 98 SER A O 1
ATOM 717 N N . PRO A 1 99 ? -21.539 9.788 11.733 1.00 5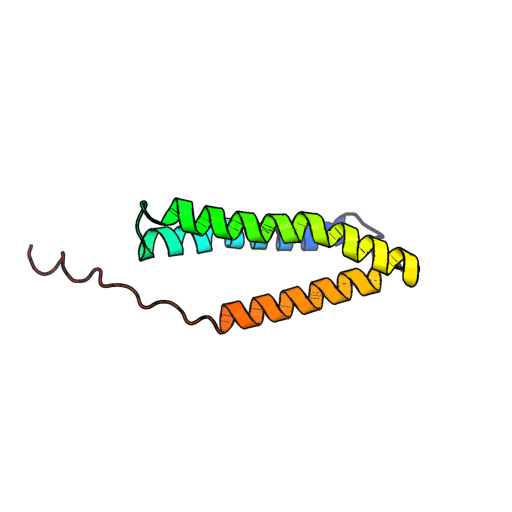4.41 99 PRO A N 1
ATOM 718 C CA . PRO A 1 99 ? -21.049 10.304 13.004 1.00 54.41 99 PRO A CA 1
ATOM 719 C C . PRO A 1 99 ? -21.992 9.870 14.133 1.00 54.41 99 PRO A C 1
ATOM 721 O O . PRO A 1 99 ? -23.147 10.293 14.190 1.00 54.41 99 PRO A O 1
ATOM 724 N N . ARG A 1 100 ? -21.527 9.001 15.038 1.00 56.56 100 ARG A N 1
ATOM 725 C CA . ARG A 1 100 ? -22.267 8.686 16.263 1.00 56.56 100 ARG A CA 1
ATOM 726 C C . ARG A 1 100 ? -22.142 9.883 17.209 1.00 56.56 100 ARG A C 1
ATOM 728 O O . ARG A 1 100 ? -21.206 9.962 17.992 1.00 56.56 100 ARG A O 1
ATOM 735 N N . HIS A 1 101 ? -23.097 10.799 17.073 1.00 53.53 101 HIS A N 1
ATOM 736 C CA . HIS A 1 101 ? -23.747 11.564 18.137 1.00 53.53 101 HIS A CA 1
ATOM 737 C C . HIS A 1 101 ? -22.819 12.052 19.267 1.00 53.53 101 HIS A C 1
ATOM 739 O O . HIS A 1 101 ? -22.724 11.438 20.331 1.00 53.53 101 HIS A O 1
ATOM 745 N N . ARG A 1 102 ? -22.168 13.200 19.042 1.00 53.41 102 ARG A N 1
ATOM 746 C CA . ARG A 1 102 ? -21.571 14.024 20.109 1.00 53.41 102 ARG A CA 1
ATOM 747 C C . ARG A 1 102 ? -22.567 15.038 20.702 1.00 53.41 102 ARG A C 1
ATOM 749 O O . ARG A 1 102 ? -22.147 15.897 21.461 1.00 53.41 102 ARG A O 1
ATOM 756 N N . ASP A 1 103 ? -23.869 14.910 20.434 1.00 53.00 103 ASP A N 1
ATOM 757 C CA . ASP A 1 103 ? -24.867 15.919 20.837 1.00 53.00 103 ASP A CA 1
ATOM 758 C C . ASP A 1 103 ? -25.444 15.731 22.254 1.00 53.00 103 ASP A C 1
ATOM 760 O O . ASP A 1 103 ? -26.291 16.508 22.676 1.00 53.00 103 ASP A O 1
ATOM 764 N N . ILE A 1 104 ? -25.015 14.726 23.025 1.00 59.12 104 ILE A N 1
ATOM 765 C CA . ILE A 1 104 ? -25.650 14.390 24.321 1.00 59.12 104 ILE A CA 1
ATOM 766 C C . ILE A 1 104 ? -24.999 15.033 25.555 1.00 59.12 104 ILE A C 1
ATOM 768 O O . ILE A 1 104 ? -25.455 14.772 26.664 1.00 59.12 104 ILE A O 1
ATOM 772 N N . LEU A 1 105 ? -23.951 15.853 25.401 1.00 59.16 105 LEU A N 1
ATOM 773 C CA . LEU A 1 105 ? -23.220 16.424 26.549 1.00 59.16 105 LEU A CA 1
ATOM 774 C C . LEU A 1 105 ? -23.227 17.959 26.633 1.00 59.16 105 LEU A C 1
ATOM 776 O O . LEU A 1 105 ? -22.777 18.488 27.644 1.00 59.16 105 LEU A O 1
ATOM 780 N N . GLU A 1 106 ? -23.762 18.673 25.637 1.00 56.88 106 GLU A N 1
ATOM 781 C CA . GLU A 1 106 ? -23.849 20.148 25.671 1.00 56.88 106 GLU A CA 1
ATOM 782 C C . GLU A 1 106 ? -25.252 20.688 25.995 1.00 56.88 106 GLU A C 1
ATOM 784 O O . GLU A 1 106 ? -25.390 21.870 26.279 1.00 56.88 106 GLU A O 1
ATOM 789 N N . THR A 1 107 ? -26.302 19.858 26.029 1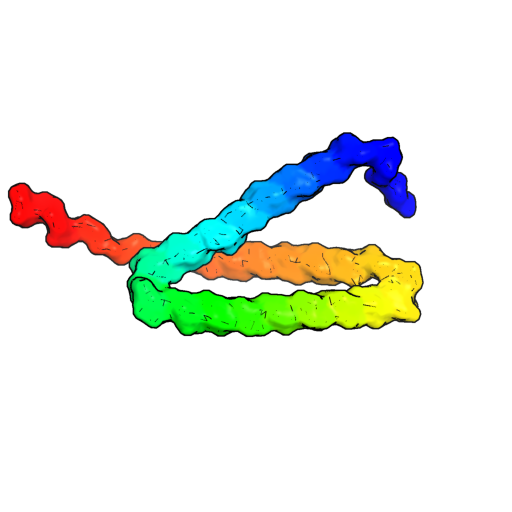.00 56.38 107 THR A N 1
ATOM 790 C CA . THR A 1 107 ? -27.669 20.314 26.381 1.00 56.38 107 THR A CA 1
ATOM 791 C C . THR A 1 107 ? -27.994 20.188 27.879 1.00 56.38 107 THR A C 1
ATOM 793 O O . THR A 1 107 ? -29.135 20.397 28.282 1.00 56.38 107 THR A O 1
ATOM 796 N N . SER A 1 108 ? -27.019 19.835 28.725 1.00 53.78 108 SER A N 1
ATOM 797 C CA . SER A 1 108 ? -27.218 19.673 30.176 1.00 53.78 108 SER A CA 1
ATOM 798 C C . SER A 1 108 ? -26.192 20.421 31.039 1.00 53.78 108 SER A C 1
ATOM 800 O O . SER A 1 108 ? -25.869 19.959 32.139 1.00 53.78 108 SER A O 1
ATOM 802 N N . GLN A 1 109 ? -25.651 21.539 30.550 1.00 45.69 109 GLN A N 1
ATOM 803 C CA . GLN A 1 109 ? -24.888 22.506 31.348 1.00 45.69 109 GLN A CA 1
ATOM 804 C C . GLN A 1 109 ? -25.479 23.900 31.168 1.00 45.69 109 GLN A C 1
ATOM 806 O O . GLN A 1 109 ? -25.784 24.254 30.009 1.00 45.69 109 GLN A O 1
#

Sequence (109 aa):
LATADSLSSSIPGLVAYSISQGGISVIPQSIIADYFGRKAFATISGFRSSIQMLGIIVGPVVSGLVYDRTGSYEWAFLGFAVASIVSMLLVLMALPPSPRHRDILETSQ

Foldseek 3Di:
DDPPPDPVVCVVVVVVVVVVVVCVVPVVQVVCCQPPNPPCSCVVVVVVVVVVVCCVVVLVVVQVVVCVVPVDSPVSVVVVVVVVVVVVVVVVVVDDPDRPDPPPPPVPD